Protein AF-S5XUG4-F1 (afdb_monomer_lite)

Structure (mmCIF, N/CA/C/O backbone):
data_AF-S5XUG4-F1
#
_entry.id   AF-S5XUG4-F1
#
loop_
_atom_site.group_PDB
_atom_site.id
_atom_site.type_symbol
_atom_site.label_atom_id
_atom_site.label_alt_id
_atom_site.label_comp_id
_atom_site.label_asym_id
_atom_site.label_entity_id
_atom_site.label_seq_id
_atom_site.pdbx_PDB_ins_code
_atom_site.Cartn_x
_atom_site.Cartn_y
_atom_site.Cartn_z
_atom_site.occupancy
_atom_site.B_iso_or_equiv
_atom_site.auth_seq_id
_atom_site.auth_comp_id
_atom_site.auth_asym_id
_atom_site.auth_atom_id
_atom_site.pdbx_PDB_model_num
ATOM 1 N N . MET A 1 1 ? -19.422 10.927 8.766 1.00 44.06 1 MET A N 1
ATOM 2 C CA . MET A 1 1 ? -19.902 10.205 7.565 1.00 44.06 1 MET A CA 1
ATOM 3 C C . MET A 1 1 ? -20.755 9.025 8.027 1.00 44.06 1 MET A C 1
ATOM 5 O O . MET A 1 1 ? -20.166 8.027 8.426 1.00 44.06 1 MET A O 1
ATOM 9 N N . PRO A 1 2 ? -22.095 9.138 8.085 1.00 44.56 2 PRO A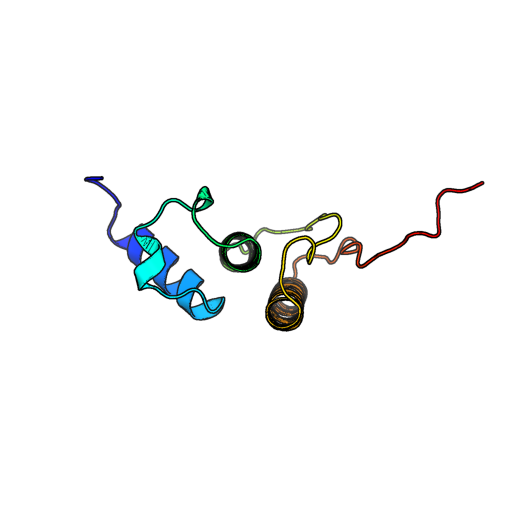 N 1
ATOM 10 C CA . PRO A 1 2 ? -22.949 8.046 8.549 1.00 44.56 2 PRO A CA 1
ATOM 11 C C . PRO A 1 2 ? -23.216 7.049 7.409 1.00 44.56 2 PRO A C 1
ATOM 13 O O . PRO A 1 2 ? -23.492 7.466 6.287 1.00 44.56 2 PRO A O 1
ATOM 16 N N . GLY A 1 3 ? -23.119 5.745 7.697 1.00 55.78 3 GLY A N 1
ATOM 17 C CA . GLY A 1 3 ? -23.572 4.680 6.788 1.00 55.78 3 GLY A CA 1
ATOM 18 C C . GLY A 1 3 ? -22.507 3.766 6.171 1.00 55.78 3 GLY A C 1
ATOM 19 O O . GLY A 1 3 ? -22.816 3.087 5.195 1.00 55.78 3 GLY A O 1
ATOM 20 N N . ARG A 1 4 ? -21.267 3.696 6.687 1.00 58.31 4 ARG A N 1
ATOM 21 C CA . ARG A 1 4 ? -20.364 2.611 6.252 1.00 58.31 4 ARG A CA 1
ATOM 22 C C . ARG A 1 4 ? -20.889 1.281 6.805 1.00 58.31 4 ARG A C 1
ATOM 24 O O . ARG A 1 4 ? -21.013 1.179 8.023 1.00 58.31 4 ARG A O 1
ATOM 31 N N . PRO A 1 5 ? -21.185 0.279 5.960 1.00 60.28 5 PRO A N 1
ATOM 32 C CA . PRO A 1 5 ? -21.561 -1.041 6.451 1.00 60.28 5 PRO A CA 1
ATOM 33 C C . PRO A 1 5 ? -20.416 -1.598 7.308 1.00 60.28 5 PRO A C 1
ATOM 35 O O . PRO A 1 5 ? -19.249 -1.456 6.933 1.00 60.28 5 PRO A O 1
ATOM 38 N N . GLU A 1 6 ? -20.735 -2.219 8.447 1.00 60.41 6 GLU A N 1
ATOM 39 C CA . GLU A 1 6 ? -19.748 -2.725 9.422 1.00 60.41 6 GLU A CA 1
ATOM 40 C C . GLU A 1 6 ? -18.697 -3.632 8.761 1.00 60.41 6 GLU A C 1
ATOM 42 O O . GLU A 1 6 ? -17.504 -3.552 9.057 1.00 60.41 6 GLU A O 1
ATOM 47 N N . SER A 1 7 ? -19.117 -4.408 7.758 1.00 61.41 7 SER A N 1
ATOM 48 C CA . SER A 1 7 ? -18.248 -5.270 6.953 1.00 61.41 7 SER A CA 1
ATOM 49 C C . SER A 1 7 ? -17.178 -4.498 6.170 1.00 61.41 7 SER A C 1
ATOM 51 O O . SER A 1 7 ? -16.056 -4.979 6.037 1.00 61.41 7 SER A O 1
ATOM 53 N N . CYS A 1 8 ? -17.476 -3.290 5.670 1.00 63.12 8 CYS A N 1
ATOM 54 C CA . CYS A 1 8 ? -16.475 -2.464 4.990 1.00 63.12 8 CYS A CA 1
ATOM 55 C C . CYS A 1 8 ? -15.421 -1.937 5.965 1.00 63.12 8 CYS A C 1
ATOM 57 O O . CYS A 1 8 ? -14.253 -1.881 5.591 1.00 63.12 8 CYS A O 1
ATOM 59 N N . CYS A 1 9 ? -15.802 -1.575 7.193 1.00 72.69 9 CYS A N 1
ATOM 60 C CA . CYS A 1 9 ? -14.838 -1.148 8.210 1.00 72.69 9 CYS A CA 1
ATOM 61 C C . CYS A 1 9 ? -13.899 -2.299 8.593 1.00 72.69 9 CYS A C 1
ATOM 63 O O . CYS A 1 9 ? -12.686 -2.115 8.559 1.00 72.69 9 CYS A O 1
ATOM 65 N N . ALA A 1 10 ? -14.439 -3.502 8.816 1.00 77.75 10 ALA A N 1
ATOM 66 C CA . ALA A 1 10 ? -13.640 -4.685 9.144 1.00 77.75 10 ALA A CA 1
ATOM 67 C C . ALA A 1 10 ? -12.644 -5.068 8.029 1.00 77.75 10 ALA A C 1
ATOM 69 O O . ALA A 1 10 ? -11.495 -5.416 8.301 1.00 77.75 10 ALA A O 1
ATOM 70 N N . ILE A 1 11 ? -13.057 -4.975 6.758 1.00 76.38 11 ILE A N 1
ATOM 71 C CA . ILE A 1 11 ? -12.161 -5.213 5.613 1.00 76.38 11 ILE A CA 1
ATOM 72 C C . ILE A 1 11 ? -11.065 -4.144 5.559 1.00 76.38 11 ILE A C 1
ATOM 74 O O . ILE A 1 11 ? -9.895 -4.469 5.377 1.00 76.38 11 ILE A O 1
ATOM 78 N N . VAL A 1 12 ? -11.424 -2.870 5.731 1.00 78.06 12 VAL A N 1
ATOM 79 C CA . VAL A 1 12 ? -10.468 -1.756 5.677 1.00 78.06 12 VAL A CA 1
ATOM 80 C C . VAL A 1 12 ? -9.445 -1.837 6.813 1.00 78.06 12 VAL A C 1
ATOM 82 O O . VAL A 1 12 ? -8.260 -1.621 6.567 1.00 78.06 12 VAL A O 1
ATOM 85 N N . GLU A 1 13 ? -9.865 -2.202 8.023 1.00 83.88 13 GLU A N 1
ATOM 86 C CA . GLU A 1 13 ? -8.966 -2.430 9.160 1.00 83.88 13 GLU A CA 1
ATOM 87 C C . GLU A 1 13 ? -8.025 -3.610 8.920 1.00 83.88 13 GLU A C 1
ATOM 89 O O . GLU A 1 13 ? -6.816 -3.477 9.120 1.00 83.88 13 GLU A O 1
ATOM 94 N N . ARG A 1 14 ? -8.542 -4.738 8.416 1.00 83.06 14 ARG A N 1
ATOM 95 C CA . ARG A 1 14 ? -7.711 -5.895 8.058 1.00 83.06 14 ARG A CA 1
ATOM 96 C C . ARG A 1 14 ? -6.649 -5.519 7.027 1.00 83.06 14 ARG A C 1
ATOM 98 O O . ARG A 1 14 ? -5.478 -5.848 7.216 1.00 83.06 14 ARG A O 1
ATOM 105 N N . ILE A 1 15 ? -7.045 -4.800 5.975 1.00 82.50 15 ILE A N 1
ATOM 106 C CA . ILE A 1 15 ? -6.120 -4.303 4.953 1.00 82.50 15 ILE A CA 1
ATOM 107 C C . ILE A 1 15 ? -5.050 -3.429 5.601 1.00 82.50 15 ILE A C 1
ATOM 109 O O . ILE A 1 15 ? -3.867 -3.640 5.348 1.00 82.50 15 ILE A O 1
ATOM 113 N N . ALA A 1 16 ? -5.455 -2.459 6.424 1.00 85.38 16 ALA A N 1
ATOM 114 C CA . ALA A 1 16 ? -4.552 -1.506 7.056 1.00 85.38 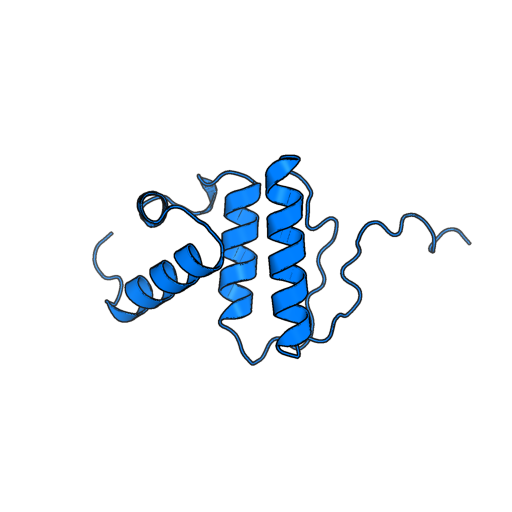16 ALA A CA 1
ATOM 115 C C . ALA A 1 16 ? -3.486 -2.205 7.902 1.00 85.38 16 ALA A C 1
ATOM 117 O O . ALA A 1 16 ? -2.301 -1.912 7.748 1.00 85.38 16 ALA A O 1
ATOM 118 N N . ILE A 1 17 ? -3.896 -3.183 8.712 1.00 85.81 17 ILE A N 1
ATOM 119 C CA . ILE A 1 17 ? -2.992 -4.013 9.512 1.00 85.81 17 ILE A CA 1
ATOM 120 C C . ILE A 1 17 ? -2.035 -4.787 8.600 1.00 85.81 17 ILE A C 1
ATOM 122 O O . ILE A 1 17 ? -0.826 -4.763 8.818 1.00 85.81 17 ILE A O 1
ATOM 126 N N . HIS A 1 18 ? -2.553 -5.420 7.545 1.00 83.50 18 HIS A N 1
ATOM 127 C CA . HIS A 1 18 ? -1.752 -6.227 6.625 1.00 83.50 18 HIS A CA 1
ATOM 128 C C . HIS A 1 18 ? -0.670 -5.415 5.896 1.00 83.50 18 HIS A C 1
ATOM 130 O O . HIS A 1 18 ? 0.420 -5.924 5.637 1.00 83.50 18 HIS A O 1
ATOM 136 N N . VAL A 1 19 ? -0.948 -4.147 5.578 1.00 83.06 19 VAL A N 1
ATOM 137 C CA . VAL A 1 19 ? -0.004 -3.267 4.869 1.00 83.06 19 VAL A CA 1
ATOM 138 C C . VAL A 1 19 ? 0.776 -2.316 5.777 1.00 83.06 19 VAL A C 1
ATOM 140 O O . VAL A 1 19 ? 1.565 -1.512 5.277 1.00 83.06 19 VAL A O 1
ATOM 143 N N . GLY A 1 20 ? 0.569 -2.381 7.094 1.00 84.62 20 GLY A N 1
ATOM 144 C CA . GLY A 1 20 ? 1.248 -1.527 8.069 1.00 84.62 20 GLY A CA 1
ATOM 145 C C . GLY A 1 20 ? 0.842 -0.051 7.983 1.00 84.62 20 GLY A C 1
ATOM 146 O O . GLY A 1 20 ? 1.705 0.828 8.042 1.00 84.62 20 GLY A O 1
ATOM 147 N N . ILE A 1 21 ? -0.448 0.228 7.780 1.00 86.94 21 ILE A N 1
ATOM 148 C CA . ILE A 1 21 ? -1.051 1.551 7.985 1.00 86.94 21 ILE A CA 1
ATOM 149 C C . ILE A 1 21 ? -1.608 1.607 9.405 1.00 86.94 21 ILE A C 1
ATOM 151 O O . ILE A 1 21 ? -2.373 0.739 9.814 1.00 86.94 21 ILE A O 1
ATOM 155 N N . ASP A 1 22 ? -1.261 2.669 10.128 1.00 86.25 22 ASP A N 1
ATOM 156 C CA . ASP A 1 22 ? -1.849 2.984 11.429 1.00 86.25 22 ASP A CA 1
ATOM 157 C C . ASP A 1 22 ? -3.379 3.105 11.317 1.00 86.25 22 ASP A C 1
ATOM 159 O O . ASP A 1 22 ? -3.899 3.923 10.552 1.00 86.25 22 ASP A O 1
ATOM 163 N N . THR A 1 23 ? -4.098 2.284 12.082 1.00 82.94 23 THR A N 1
ATOM 164 C CA . THR A 1 23 ? -5.562 2.186 12.048 1.00 82.94 23 THR A CA 1
ATOM 165 C C . THR A 1 23 ? -6.248 3.482 12.482 1.00 82.94 23 THR A C 1
ATOM 167 O O . THR A 1 23 ? -7.332 3.792 11.983 1.00 82.94 23 THR A O 1
ATOM 170 N N . SER A 1 24 ? -5.594 4.318 13.298 1.00 83.81 24 SER A N 1
ATOM 171 C CA . SER A 1 24 ? -6.090 5.661 13.640 1.00 83.81 24 SER A CA 1
ATOM 172 C C . SER A 1 24 ? -6.225 6.566 12.409 1.00 83.81 24 SER A C 1
ATOM 174 O O . SER A 1 24 ? -7.082 7.450 12.365 1.00 83.81 24 SER A O 1
ATOM 176 N N . ARG A 1 25 ? -5.441 6.305 11.352 1.00 79.31 25 ARG A N 1
ATOM 177 C CA . ARG A 1 25 ? -5.467 7.085 10.109 1.00 79.31 25 ARG A CA 1
ATOM 178 C C . ARG A 1 25 ? -6.610 6.714 9.170 1.00 79.31 25 ARG A C 1
ATOM 180 O O . ARG A 1 25 ? -6.845 7.440 8.208 1.00 79.31 25 ARG A O 1
ATOM 187 N N . LEU A 1 26 ? -7.351 5.641 9.446 1.00 79.50 26 LEU A N 1
ATOM 188 C CA . LEU A 1 26 ? -8.473 5.188 8.608 1.00 79.50 26 LEU A CA 1
ATOM 189 C C . LEU A 1 26 ? -9.684 6.126 8.663 1.00 79.50 26 LEU A C 1
ATOM 191 O O . LEU A 1 26 ? -10.577 6.044 7.818 1.00 79.50 26 LEU A O 1
ATOM 195 N N . GLN A 1 27 ? -9.705 7.040 9.635 1.00 79.50 27 GLN A N 1
ATOM 196 C CA . GLN A 1 27 ? -10.715 8.092 9.723 1.00 79.50 27 GLN A CA 1
ATOM 197 C C . GLN A 1 27 ? -10.445 9.251 8.756 1.00 79.50 27 GLN A C 1
ATOM 199 O O . GLN A 1 27 ? -11.360 10.017 8.447 1.00 79.50 27 GLN A O 1
ATOM 204 N N . HIS A 1 28 ? -9.218 9.354 8.239 1.00 78.38 28 HIS A N 1
ATOM 205 C CA . HIS A 1 28 ? -8.838 10.382 7.284 1.00 78.38 28 HIS A CA 1
ATOM 206 C C . HIS A 1 28 ? -9.094 9.933 5.837 1.00 78.38 28 HIS A C 1
ATOM 208 O O . HIS A 1 28 ? -8.906 8.762 5.492 1.00 78.38 28 HIS A O 1
ATOM 214 N N . PRO A 1 29 ? -9.493 10.865 4.959 1.00 79.00 29 PRO A N 1
ATOM 215 C CA . PRO A 1 29 ? -9.462 10.665 3.518 1.00 79.00 29 PRO A CA 1
ATOM 216 C C . PRO A 1 29 ? -8.086 10.176 3.021 1.00 79.00 29 PRO A C 1
ATOM 218 O O . PRO A 1 29 ? -7.041 10.602 3.514 1.00 79.00 29 PRO A O 1
ATOM 221 N N . VAL A 1 30 ? -8.073 9.269 2.035 1.00 77.00 30 VAL A N 1
ATOM 222 C CA . VAL A 1 30 ? -6.840 8.631 1.521 1.00 77.00 30 VAL A CA 1
ATOM 223 C C . VAL A 1 30 ? -5.850 9.653 0.948 1.00 77.00 30 VAL A C 1
ATOM 225 O O . VAL A 1 30 ? -4.642 9.466 1.040 1.00 77.00 30 VAL A O 1
ATOM 228 N N . ASP A 1 31 ? -6.332 10.752 0.379 1.00 79.00 31 ASP A N 1
ATOM 229 C CA . ASP A 1 31 ? -5.532 11.865 -0.140 1.00 79.00 31 ASP A CA 1
ATOM 230 C C . ASP A 1 31 ? -4.721 12.593 0.946 1.00 79.00 31 ASP A C 1
ATOM 232 O O . ASP A 1 31 ? -3.648 13.109 0.628 1.00 79.00 31 ASP A O 1
ATOM 236 N N . GLN A 1 32 ? -5.158 12.541 2.210 1.00 82.75 32 GLN A N 1
ATOM 237 C CA . GLN A 1 32 ? -4.442 13.093 3.371 1.00 82.75 32 GLN A CA 1
ATOM 238 C C . GLN A 1 32 ? -3.346 12.159 3.920 1.00 82.75 32 GLN A C 1
ATOM 240 O O . GLN A 1 32 ? -2.605 12.532 4.832 1.00 82.75 32 GLN A O 1
ATOM 245 N N . LEU A 1 33 ? -3.215 10.939 3.390 1.00 81.06 33 LEU A N 1
ATOM 246 C CA . LEU A 1 33 ? -2.138 10.025 3.765 1.00 81.06 33 LEU A CA 1
ATOM 247 C C . LEU A 1 33 ? -0.803 10.435 3.114 1.00 81.06 33 LEU A C 1
ATOM 249 O O . LEU A 1 33 ? -0.765 11.002 2.019 1.00 81.06 33 LEU A O 1
ATOM 253 N N . SER A 1 34 ? 0.316 10.087 3.763 1.00 82.50 34 SER A N 1
ATOM 254 C CA . SER A 1 34 ? 1.654 10.228 3.168 1.00 82.50 34 SER A CA 1
ATOM 255 C C . SER A 1 34 ? 1.760 9.435 1.859 1.00 82.50 34 SER A C 1
ATOM 257 O O . SER A 1 34 ? 1.021 8.472 1.649 1.00 82.50 34 SER A O 1
ATOM 259 N N . GLY A 1 35 ? 2.702 9.791 0.976 1.00 81.31 35 GLY A N 1
ATOM 260 C CA . GLY A 1 35 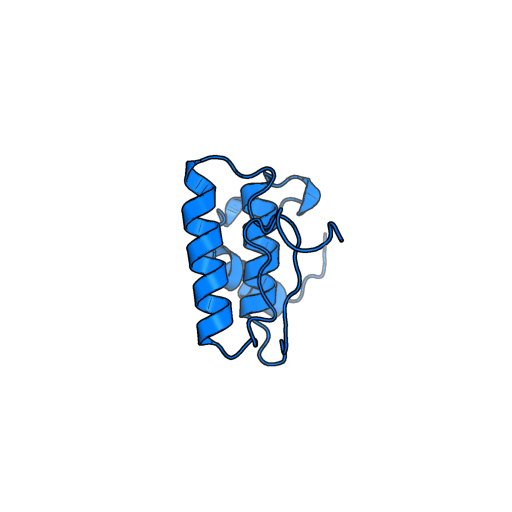? 2.922 9.062 -0.283 1.00 81.31 35 GLY A CA 1
ATOM 261 C C . GLY A 1 35 ? 3.071 7.546 -0.080 1.00 81.31 35 GLY A C 1
ATOM 262 O O . GLY A 1 35 ? 2.380 6.768 -0.739 1.00 81.31 35 GLY A O 1
ATOM 263 N N . GLY A 1 36 ? 3.862 7.139 0.920 1.00 81.19 36 GLY A N 1
ATOM 264 C CA . GLY A 1 36 ? 4.004 5.740 1.340 1.00 81.19 36 GLY A CA 1
ATOM 265 C C . GLY A 1 36 ? 2.692 5.092 1.789 1.00 81.19 36 GLY A C 1
ATOM 266 O O . GLY A 1 36 ? 2.339 4.022 1.295 1.00 81.19 36 GLY A O 1
ATOM 267 N N . ASN A 1 37 ? 1.911 5.756 2.648 1.00 84.62 37 ASN A N 1
ATOM 268 C CA . ASN A 1 37 ? 0.636 5.212 3.129 1.00 84.62 37 ASN A CA 1
ATOM 269 C C . ASN A 1 37 ? -0.437 5.150 2.032 1.00 84.62 37 ASN A C 1
ATOM 271 O O . ASN A 1 37 ? -1.225 4.207 2.001 1.00 84.62 37 ASN A O 1
ATOM 275 N N . ARG A 1 38 ? -0.433 6.082 1.071 1.00 85.19 38 ARG A N 1
ATOM 276 C CA . ARG A 1 38 ? -1.287 5.988 -0.127 1.00 85.19 38 ARG A CA 1
ATOM 277 C C . ARG A 1 38 ? -0.934 4.772 -0.973 1.00 85.19 38 ARG A C 1
ATOM 279 O O . ARG A 1 38 ? -1.827 4.075 -1.452 1.00 85.19 38 ARG A O 1
ATOM 286 N N . HIS A 1 39 ? 0.357 4.486 -1.133 1.00 81.75 39 HIS A N 1
ATOM 287 C CA . HIS A 1 39 ? 0.808 3.305 -1.867 1.00 81.75 39 HIS A CA 1
ATOM 288 C C . HIS A 1 39 ? 0.423 2.017 -1.136 1.00 81.75 39 HIS A C 1
ATOM 290 O O . HIS A 1 39 ? -0.133 1.120 -1.767 1.00 81.75 39 HIS A O 1
ATOM 296 N N . LYS A 1 40 ? 0.640 1.951 0.182 1.00 84.88 40 LYS A N 1
ATOM 297 C CA . LYS A 1 40 ? 0.203 0.835 1.031 1.00 84.88 40 LYS A CA 1
ATOM 298 C C . LYS A 1 40 ? -1.299 0.575 0.901 1.00 84.88 40 LYS A C 1
ATOM 300 O O . LYS A 1 40 ? -1.693 -0.560 0.663 1.00 84.88 40 LYS A O 1
ATOM 305 N N . ALA A 1 41 ? -2.128 1.618 0.964 1.00 84.88 41 ALA A N 1
ATOM 306 C CA . ALA A 1 41 ? -3.581 1.489 0.849 1.00 84.88 41 ALA A CA 1
ATOM 307 C C . ALA A 1 41 ? -4.000 0.930 -0.521 1.00 84.88 41 ALA A C 1
ATOM 309 O O . ALA A 1 41 ? -4.871 0.064 -0.606 1.00 84.88 41 ALA A O 1
ATOM 310 N N . PHE A 1 42 ? -3.344 1.384 -1.594 1.00 84.00 42 PHE A N 1
ATOM 311 C CA . PHE A 1 42 ? -3.558 0.858 -2.940 1.00 84.00 42 PHE A CA 1
ATOM 312 C C . PHE A 1 42 ? -3.203 -0.632 -3.034 1.00 84.00 42 PHE A C 1
ATOM 314 O O . PHE A 1 42 ? -4.041 -1.434 -3.444 1.00 84.00 42 PHE A O 1
ATOM 321 N N . PHE A 1 43 ? -1.993 -1.018 -2.617 1.00 81.25 43 PHE A N 1
ATOM 322 C CA . PHE A 1 43 ? -1.561 -2.416 -2.682 1.00 81.25 43 PHE A CA 1
ATOM 323 C C . PHE A 1 43 ? -2.388 -3.319 -1.765 1.00 81.25 43 PHE A C 1
ATOM 325 O O . PHE A 1 43 ? -2.721 -4.432 -2.157 1.00 81.25 43 PHE A O 1
ATOM 332 N N . GLY A 1 44 ? -2.796 -2.825 -0.599 1.00 83.12 44 GLY A N 1
ATOM 333 C CA . GLY A 1 44 ? -3.681 -3.533 0.318 1.00 83.12 44 GLY A CA 1
ATOM 334 C C . GLY A 1 44 ? -5.050 -3.833 -0.286 1.00 83.12 44 GLY A C 1
ATOM 335 O O . GLY A 1 44 ? -5.529 -4.958 -0.214 1.00 83.12 44 GLY A O 1
ATOM 336 N N . LYS A 1 45 ? -5.640 -2.864 -0.994 1.00 80.62 45 LYS A N 1
ATOM 337 C CA . LYS A 1 45 ? -6.871 -3.090 -1.764 1.00 80.62 45 LYS A CA 1
ATOM 338 C C . LYS A 1 45 ? -6.678 -4.132 -2.869 1.00 80.62 45 LYS A C 1
ATOM 340 O O . LYS A 1 45 ? -7.595 -4.899 -3.144 1.00 80.62 45 LYS A O 1
ATOM 345 N N . CYS A 1 46 ? -5.513 -4.153 -3.515 1.00 79.31 46 CYS A N 1
ATOM 346 C CA . CYS A 1 46 ? -5.189 -5.161 -4.523 1.00 79.31 46 CYS A CA 1
ATOM 347 C C . CYS A 1 46 ? -5.010 -6.562 -3.913 1.00 79.31 46 CYS A C 1
ATOM 349 O O . CYS A 1 46 ? -5.424 -7.549 -4.513 1.00 79.31 46 CYS A O 1
ATOM 351 N N . LEU A 1 47 ? -4.438 -6.654 -2.712 1.00 76.12 47 LEU A N 1
ATOM 352 C CA . LEU A 1 4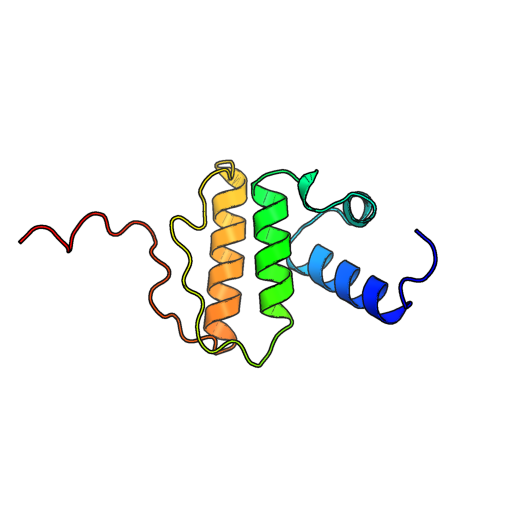7 ? -4.226 -7.912 -1.989 1.00 76.12 47 LEU A CA 1
ATOM 353 C C . LEU A 1 47 ? -5.520 -8.569 -1.488 1.00 76.12 47 LEU A C 1
ATOM 355 O O . LEU A 1 47 ? -5.504 -9.739 -1.142 1.00 76.12 47 LEU A O 1
ATOM 359 N N . GLU A 1 48 ? -6.642 -7.859 -1.476 1.00 80.31 48 GLU A N 1
ATOM 360 C CA . GLU A 1 48 ? -7.956 -8.432 -1.141 1.00 80.31 48 GLU A CA 1
ATOM 361 C C . GLU A 1 48 ? -8.735 -8.898 -2.375 1.00 80.31 48 GLU A C 1
ATOM 363 O O . GLU A 1 48 ? -9.847 -9.406 -2.268 1.00 80.31 48 GLU A O 1
ATOM 368 N N . ARG A 1 49 ? -8.174 -8.705 -3.571 1.00 76.50 49 ARG A N 1
ATOM 369 C CA . ARG A 1 49 ? -8.768 -9.178 -4.818 1.00 76.50 49 ARG A CA 1
ATOM 370 C C . ARG A 1 49 ? -8.096 -10.469 -5.264 1.00 76.50 49 ARG A C 1
ATOM 372 O O . ARG A 1 49 ? -6.867 -10.554 -5.261 1.00 76.50 49 ARG A O 1
ATOM 379 N N . ASP A 1 50 ? -8.900 -11.457 -5.642 1.00 69.69 50 ASP A N 1
ATOM 380 C CA . ASP A 1 50 ? -8.447 -12.749 -6.190 1.00 69.69 50 ASP A CA 1
ATOM 381 C C . ASP A 1 50 ? -8.433 -12.757 -7.736 1.00 69.69 50 ASP A C 1
ATOM 383 O O . ASP A 1 50 ? -7.918 -13.668 -8.388 1.00 69.69 50 ASP A O 1
ATOM 387 N N . ASP A 1 51 ? -8.998 -11.718 -8.355 1.00 71.69 51 ASP A N 1
ATOM 388 C CA . ASP A 1 51 ? -9.188 -11.579 -9.800 1.00 71.69 51 ASP A CA 1
ATOM 389 C C . ASP A 1 51 ? -8.147 -10.672 -10.479 1.00 71.69 51 ASP A C 1
ATOM 391 O O . ASP A 1 51 ? -8.235 -10.422 -11.681 1.00 71.69 51 ASP A O 1
ATOM 395 N N . ILE A 1 52 ? -7.119 -10.206 -9.760 1.00 67.38 52 ILE A N 1
ATOM 396 C CA . ILE A 1 52 ? -6.050 -9.406 -10.370 1.00 67.38 52 ILE A CA 1
ATOM 397 C C . ILE A 1 52 ? -5.202 -10.301 -11.271 1.00 67.38 52 ILE A C 1
ATOM 399 O O . ILE A 1 52 ? -4.471 -11.167 -10.804 1.00 67.38 52 ILE A O 1
ATOM 403 N N . ARG A 1 53 ? -5.290 -10.076 -12.585 1.00 56.66 53 ARG A N 1
ATOM 404 C CA . ARG A 1 53 ? -4.518 -10.808 -13.604 1.00 56.66 53 ARG A CA 1
ATOM 405 C C . ARG A 1 53 ? -3.231 -10.101 -14.024 1.00 56.66 53 ARG A C 1
ATOM 407 O O . ARG A 1 53 ? -2.395 -10.726 -14.659 1.00 56.66 53 ARG A O 1
ATOM 414 N N . GLY A 1 54 ? -3.057 -8.836 -13.652 1.00 60.22 54 GLY A N 1
ATOM 415 C CA . GLY A 1 54 ? -1.842 -8.064 -13.897 1.00 60.22 54 GLY A CA 1
ATOM 416 C C . GLY A 1 54 ? -1.935 -6.666 -13.294 1.00 60.22 54 GLY A C 1
ATOM 417 O O . GLY A 1 54 ? -3.022 -6.096 -13.210 1.00 60.22 54 GLY A O 1
ATOM 418 N N . LEU A 1 55 ? -0.798 -6.122 -12.856 1.00 65.88 55 LEU A N 1
ATOM 419 C CA . LEU A 1 55 ? -0.697 -4.780 -12.284 1.00 65.88 55 LEU A CA 1
ATOM 420 C C . LEU A 1 55 ? 0.436 -4.014 -12.971 1.00 65.88 55 LEU A C 1
ATOM 422 O O . LEU A 1 55 ? 1.606 -4.250 -12.683 1.00 65.88 55 LEU A O 1
ATOM 426 N N . LEU A 1 56 ? 0.086 -3.075 -13.851 1.00 64.19 56 LEU A N 1
ATOM 427 C CA . LEU A 1 56 ? 1.052 -2.177 -14.477 1.00 64.19 56 LEU A CA 1
ATOM 428 C C . LEU A 1 56 ? 1.133 -0.880 -13.671 1.00 64.19 56 LEU A C 1
ATOM 430 O O . LEU A 1 56 ? 0.143 -0.160 -13.539 1.00 64.19 56 LEU A O 1
ATOM 434 N N . ARG A 1 57 ? 2.312 -0.583 -13.123 1.00 64.69 57 ARG A N 1
ATOM 435 C CA . ARG A 1 57 ? 2.560 0.662 -12.398 1.00 64.69 57 ARG A CA 1
ATOM 436 C C . ARG A 1 57 ? 3.957 1.177 -12.705 1.00 64.69 57 ARG A C 1
ATOM 438 O O . ARG A 1 57 ? 4.933 0.477 -12.449 1.00 64.69 57 ARG A O 1
ATOM 445 N N . ASP A 1 58 ? 4.018 2.397 -13.222 1.00 61.97 58 ASP A N 1
ATOM 446 C CA . ASP A 1 58 ? 5.271 3.110 -13.436 1.00 61.97 58 ASP A CA 1
ATOM 447 C C . ASP A 1 58 ? 5.757 3.712 -12.106 1.00 61.97 58 ASP A C 1
ATOM 449 O O . ASP A 1 58 ? 4.968 4.274 -11.342 1.00 61.97 58 ASP A O 1
ATOM 453 N N . GLU A 1 59 ? 7.037 3.513 -11.795 1.00 68.38 59 GLU A N 1
ATOM 454 C CA . GLU A 1 59 ? 7.721 3.986 -10.580 1.00 68.38 59 GLU A CA 1
ATOM 455 C C . GLU A 1 59 ? 6.978 3.705 -9.242 1.00 68.38 59 GLU A C 1
ATOM 457 O O . GLU A 1 59 ? 6.599 4.629 -8.509 1.00 68.38 59 GLU A O 1
ATOM 462 N N . PRO A 1 60 ? 6.796 2.430 -8.836 1.00 66.25 60 PRO A N 1
ATOM 463 C CA . PRO A 1 60 ? 5.944 2.042 -7.698 1.00 66.25 60 PRO A CA 1
ATOM 464 C C . PRO A 1 60 ? 6.397 2.582 -6.328 1.00 66.25 60 PRO A C 1
ATOM 466 O O . PRO A 1 60 ? 5.640 2.537 -5.354 1.00 66.25 60 PRO A O 1
ATOM 469 N N . THR A 1 61 ? 7.619 3.101 -6.243 1.00 71.19 61 THR A N 1
ATOM 470 C CA . THR A 1 61 ? 8.247 3.640 -5.032 1.00 71.19 61 THR A CA 1
ATOM 471 C C . THR A 1 61 ? 8.451 5.161 -5.074 1.00 71.19 61 THR A C 1
ATOM 473 O O . THR A 1 61 ? 9.028 5.725 -4.139 1.00 71.19 61 THR A O 1
ATOM 476 N N . ARG A 1 62 ? 7.966 5.859 -6.117 1.00 74.88 62 ARG A N 1
ATOM 477 C CA . ARG A 1 62 ? 8.050 7.327 -6.217 1.00 74.88 62 ARG A CA 1
ATOM 478 C C . ARG A 1 62 ? 7.258 7.989 -5.085 1.00 74.88 62 ARG A C 1
ATOM 480 O O . ARG A 1 62 ? 6.116 7.626 -4.828 1.00 74.88 62 ARG A O 1
ATOM 487 N N . GLY A 1 63 ? 7.853 8.974 -4.411 1.00 69.94 63 GLY A N 1
ATOM 488 C CA . GLY A 1 63 ? 7.199 9.690 -3.305 1.00 69.94 63 GLY A CA 1
ATOM 489 C C . GLY A 1 63 ? 7.110 8.902 -1.990 1.00 69.94 63 GLY A C 1
ATOM 490 O O . GLY A 1 63 ? 6.389 9.319 -1.084 1.00 69.94 63 GLY A O 1
ATOM 491 N N . VAL A 1 64 ? 7.835 7.783 -1.882 1.00 76.06 64 VAL A N 1
ATOM 492 C CA . VAL A 1 64 ? 8.028 7.024 -0.640 1.00 76.06 64 VAL A CA 1
ATOM 493 C C . VAL A 1 64 ? 9.427 7.318 -0.096 1.00 76.06 64 VAL A C 1
ATOM 495 O O . VAL A 1 64 ? 10.400 7.337 -0.860 1.00 76.06 64 VAL A O 1
ATOM 498 N N . ASP A 1 65 ? 9.531 7.563 1.210 1.00 76.00 65 ASP A N 1
ATOM 499 C CA . ASP A 1 65 ? 10.821 7.699 1.889 1.00 76.00 65 ASP A CA 1
ATOM 500 C C . ASP A 1 65 ? 11.640 6.395 1.818 1.00 76.00 65 ASP A C 1
ATOM 502 O O . ASP A 1 65 ? 11.138 5.332 1.446 1.00 76.00 65 ASP A O 1
ATOM 506 N N . VAL A 1 66 ? 12.933 6.476 2.140 1.00 74.06 66 VAL A N 1
ATOM 507 C CA . VAL A 1 66 ? 13.864 5.340 2.026 1.00 74.06 66 VAL A CA 1
ATOM 508 C C . VAL A 1 66 ? 13.402 4.125 2.847 1.00 74.06 66 VAL A C 1
ATOM 510 O O . VAL A 1 66 ? 13.591 2.998 2.390 1.00 74.06 66 VAL A O 1
ATOM 513 N N . GLY A 1 67 ? 12.751 4.333 3.997 1.00 71.62 67 GLY A N 1
ATOM 514 C CA . GLY A 1 67 ? 12.250 3.256 4.857 1.00 71.62 67 GLY A CA 1
ATOM 515 C C . GLY A 1 67 ? 11.022 2.554 4.274 1.00 71.62 67 GLY A C 1
ATOM 516 O O . GLY A 1 67 ? 10.968 1.325 4.227 1.00 71.62 67 GLY A O 1
ATOM 517 N N . GLY A 1 68 ? 10.074 3.318 3.729 1.00 74.75 68 GLY A N 1
ATOM 518 C CA . GLY A 1 68 ? 8.840 2.780 3.156 1.00 74.75 68 GLY A CA 1
ATOM 519 C C . GLY A 1 68 ? 9.041 2.016 1.843 1.00 74.75 68 GLY A C 1
ATOM 520 O O . GLY A 1 68 ? 8.192 1.208 1.464 1.00 74.75 68 GLY A O 1
ATOM 521 N N . ARG A 1 69 ? 10.165 2.209 1.134 1.00 78.56 69 ARG A N 1
ATOM 522 C CA . ARG A 1 69 ? 10.456 1.461 -0.108 1.00 78.56 69 ARG A CA 1
ATOM 523 C C . ARG A 1 69 ? 10.476 -0.046 0.126 1.00 78.56 69 ARG A C 1
ATOM 525 O O . ARG A 1 69 ? 9.897 -0.786 -0.669 1.00 78.56 69 ARG A O 1
ATOM 532 N N . ALA A 1 70 ? 11.114 -0.498 1.206 1.00 80.12 70 ALA A N 1
ATOM 533 C CA . ALA A 1 70 ? 11.216 -1.919 1.532 1.00 80.12 70 ALA A CA 1
ATOM 534 C C . ALA A 1 70 ? 9.833 -2.548 1.769 1.00 80.12 70 ALA A C 1
ATOM 536 O O . ALA A 1 70 ? 9.557 -3.639 1.270 1.00 80.12 70 ALA A O 1
ATOM 537 N N . GLU A 1 71 ? 8.943 -1.824 2.450 1.00 81.12 71 GLU A N 1
ATOM 538 C CA . GLU A 1 71 ? 7.565 -2.253 2.700 1.00 81.12 71 GLU A CA 1
ATOM 539 C C . GLU A 1 71 ? 6.776 -2.382 1.391 1.00 81.12 71 GLU A C 1
ATOM 541 O O . GLU A 1 71 ? 6.131 -3.403 1.154 1.00 81.12 71 GLU A O 1
ATOM 546 N N . ILE A 1 72 ? 6.892 -1.402 0.486 1.00 80.75 72 ILE A N 1
ATOM 547 C CA . ILE A 1 72 ? 6.267 -1.475 -0.841 1.00 80.75 72 ILE A CA 1
ATOM 548 C C . ILE A 1 72 ? 6.794 -2.671 -1.645 1.00 80.75 72 ILE A C 1
ATOM 550 O O . ILE A 1 72 ? 6.009 -3.388 -2.266 1.00 80.75 72 ILE A O 1
ATOM 554 N N . HIS A 1 73 ? 8.101 -2.943 -1.599 1.00 78.94 73 HIS A N 1
ATOM 555 C CA . HIS A 1 73 ? 8.675 -4.132 -2.233 1.00 78.94 73 HIS A CA 1
ATOM 556 C C . HIS A 1 73 ? 8.123 -5.439 -1.644 1.00 78.94 73 HIS A C 1
ATOM 558 O O . HIS A 1 73 ? 7.878 -6.383 -2.397 1.00 78.94 73 HIS A O 1
ATOM 564 N N . CYS A 1 74 ? 7.902 -5.514 -0.329 1.00 82.19 74 CYS A N 1
ATOM 565 C CA . CYS A 1 74 ? 7.254 -6.669 0.298 1.00 82.19 74 CYS A CA 1
ATOM 566 C C . CYS A 1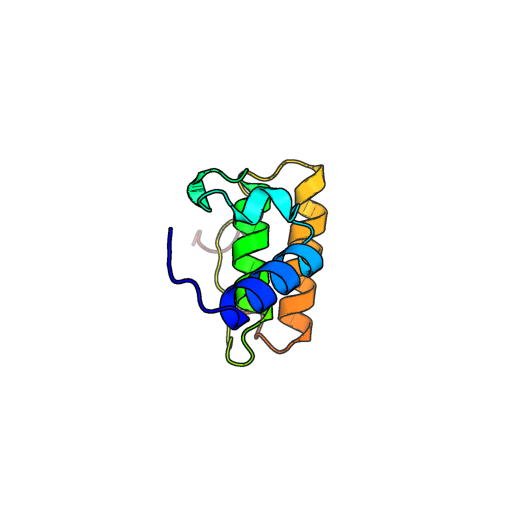 74 ? 5.814 -6.857 -0.196 1.00 82.19 74 CYS A C 1
ATOM 568 O O . CYS A 1 74 ? 5.445 -7.972 -0.561 1.00 82.19 74 CYS A O 1
ATOM 570 N N . LEU A 1 75 ? 5.030 -5.780 -0.283 1.00 81.38 75 LEU A N 1
ATOM 571 C CA . LEU A 1 75 ? 3.646 -5.837 -0.770 1.00 81.38 75 LEU A CA 1
ATOM 572 C C . LEU A 1 75 ? 3.560 -6.274 -2.235 1.00 81.38 75 LEU A C 1
ATOM 574 O O . LEU A 1 75 ? 2.709 -7.084 -2.599 1.00 81.38 75 LEU A O 1
ATOM 578 N N . LEU A 1 76 ? 4.481 -5.795 -3.072 1.00 76.94 76 LEU A N 1
ATOM 579 C CA . LEU A 1 76 ? 4.587 -6.225 -4.465 1.00 76.94 76 LEU A CA 1
ATOM 580 C C . LEU A 1 76 ? 4.911 -7.718 -4.576 1.00 76.94 76 LEU A C 1
ATOM 582 O O . LEU A 1 76 ? 4.290 -8.413 -5.375 1.00 76.94 76 LEU A O 1
ATOM 586 N N . ARG A 1 77 ? 5.823 -8.237 -3.743 1.00 78.19 77 ARG A N 1
ATOM 587 C CA . ARG A 1 77 ? 6.102 -9.681 -3.687 1.00 78.19 77 ARG A CA 1
ATOM 588 C C . ARG A 1 77 ? 4.873 -10.490 -3.269 1.00 78.19 77 ARG A C 1
ATOM 590 O O . ARG A 1 77 ? 4.598 -11.513 -3.886 1.00 78.19 77 ARG A O 1
ATOM 597 N N . ALA A 1 78 ? 4.118 -10.022 -2.274 1.00 78.81 78 ALA A N 1
ATOM 598 C CA . ALA A 1 78 ? 2.895 -10.692 -1.827 1.00 78.81 78 ALA A CA 1
ATOM 599 C C . ALA A 1 78 ? 1.834 -10.782 -2.942 1.00 78.81 78 ALA A C 1
ATOM 601 O O . ALA A 1 78 ? 1.164 -11.806 -3.074 1.00 78.81 78 ALA A O 1
ATOM 602 N N . LEU A 1 79 ? 1.725 -9.752 -3.790 1.00 73.69 79 LEU A N 1
ATOM 603 C CA . LEU A 1 79 ? 0.830 -9.765 -4.953 1.00 73.69 79 LEU A CA 1
ATOM 604 C C . LEU A 1 79 ? 1.237 -10.816 -5.993 1.00 73.69 79 LEU A C 1
ATOM 606 O O . LEU A 1 79 ? 0.377 -11.549 -6.477 1.00 73.69 79 LEU A O 1
ATOM 610 N N . VAL A 1 80 ? 2.535 -10.928 -6.294 1.00 72.56 80 VAL A N 1
ATOM 611 C CA . VAL A 1 80 ? 3.055 -11.929 -7.243 1.00 72.56 80 VAL A CA 1
ATOM 612 C C . VAL A 1 80 ? 2.801 -13.355 -6.746 1.00 72.56 80 VAL A C 1
ATOM 614 O O . VAL A 1 80 ? 2.357 -14.203 -7.515 1.00 72.56 80 VAL A O 1
ATOM 617 N N . VAL A 1 81 ? 3.017 -13.616 -5.452 1.00 74.88 81 VAL A N 1
ATOM 618 C CA . VAL A 1 81 ? 2.775 -14.939 -4.846 1.00 74.88 81 VAL A CA 1
ATOM 619 C C . VAL A 1 81 ? 1.298 -15.343 -4.913 1.00 74.88 81 VAL A C 1
ATOM 621 O O . VAL A 1 81 ? 1.000 -16.519 -5.094 1.00 74.88 81 VAL A O 1
ATOM 624 N N . ARG A 1 82 ? 0.363 -14.386 -4.834 1.00 70.75 82 ARG A N 1
ATOM 625 C CA . ARG A 1 82 ? -1.087 -14.644 -4.940 1.00 70.75 82 ARG A CA 1
ATOM 626 C C . ARG A 1 82 ? -1.587 -14.885 -6.374 1.00 70.75 82 ARG A C 1
ATOM 628 O O . ARG A 1 82 ? -2.791 -14.980 -6.584 1.00 70.75 82 ARG A O 1
ATOM 635 N N . GLY A 1 83 ? -0.697 -15.006 -7.361 1.00 61.41 83 GLY A N 1
ATOM 636 C CA . GLY A 1 83 ? -1.072 -15.333 -8.740 1.00 61.41 83 GLY A CA 1
ATOM 637 C C . GLY A 1 83 ? -1.495 -14.130 -9.584 1.00 61.41 83 GLY A C 1
ATOM 638 O O . GLY A 1 83 ? -1.967 -14.312 -10.708 1.00 61.41 83 GLY A O 1
ATOM 639 N N . ALA A 1 84 ? -1.287 -12.901 -9.094 1.00 62.12 84 ALA A N 1
ATOM 640 C CA . ALA A 1 84 ? -1.278 -11.749 -9.981 1.00 62.12 84 ALA A CA 1
ATOM 641 C C . ALA A 1 84 ? -0.067 -11.896 -10.906 1.00 62.12 84 ALA A C 1
ATOM 643 O O . ALA A 1 84 ? 1.072 -11.835 -10.441 1.00 62.12 84 ALA A O 1
ATOM 644 N N . SER A 1 85 ? -0.306 -12.133 -12.202 1.00 49.28 85 SER A N 1
ATOM 645 C CA . SER A 1 85 ? 0.782 -12.245 -13.174 1.00 49.28 85 SER A CA 1
ATOM 646 C C . SER A 1 85 ? 1.635 -10.979 -13.085 1.00 49.28 85 SER A C 1
ATOM 648 O O . SER A 1 85 ? 1.089 -9.878 -13.247 1.00 49.28 85 SER A O 1
ATOM 650 N N . PRO A 1 86 ? 2.946 -11.088 -12.808 1.00 50.09 86 PRO A N 1
ATOM 651 C CA . PRO A 1 86 ? 3.848 -9.958 -12.880 1.00 50.09 86 PRO A CA 1
ATOM 652 C C . PRO A 1 86 ? 4.065 -9.626 -14.359 1.00 50.09 86 PRO A C 1
ATOM 654 O O . PRO A 1 86 ? 5.137 -9.847 -14.910 1.00 50.09 86 PRO A O 1
ATOM 657 N N . LEU A 1 87 ? 3.049 -9.069 -15.026 1.00 49.09 87 LEU A N 1
ATOM 658 C CA . LEU A 1 87 ? 3.325 -8.136 -16.113 1.00 49.09 87 LEU A CA 1
ATOM 659 C C . LEU A 1 87 ? 4.274 -7.101 -15.509 1.00 49.09 87 LEU A C 1
ATOM 661 O O . LEU A 1 87 ? 3.969 -6.598 -14.424 1.00 49.09 87 LEU A O 1
ATOM 665 N N . PRO A 1 88 ? 5.458 -6.908 -16.109 1.00 45.69 88 PRO A N 1
ATOM 666 C CA . PRO A 1 88 ? 6.640 -6.428 -15.419 1.00 45.69 88 PRO A CA 1
ATOM 667 C C . PRO A 1 88 ? 6.281 -5.182 -14.629 1.00 45.69 88 PRO A C 1
ATOM 669 O O . PRO A 1 88 ? 5.931 -4.142 -15.185 1.00 45.69 88 PRO A O 1
ATOM 672 N N . ILE A 1 89 ? 6.342 -5.316 -13.306 1.00 51.28 89 ILE A N 1
ATOM 673 C CA . ILE A 1 89 ? 6.410 -4.173 -12.416 1.00 51.28 89 ILE A CA 1
ATOM 674 C C . ILE A 1 89 ? 7.664 -3.449 -12.899 1.00 51.28 89 ILE A C 1
ATOM 676 O O . ILE A 1 89 ? 8.759 -3.978 -12.712 1.00 51.28 89 ILE A O 1
ATOM 680 N N . LEU A 1 90 ? 7.509 -2.324 -13.606 1.00 45.12 90 LEU A N 1
ATOM 681 C CA . LEU A 1 90 ? 8.607 -1.503 -14.114 1.00 45.12 90 LEU A CA 1
ATOM 682 C C . LEU A 1 90 ? 9.353 -0.911 -12.910 1.00 45.12 90 LEU A C 1
ATOM 684 O O . LEU A 1 90 ? 9.231 0.254 -12.542 1.00 45.12 90 LEU A O 1
ATOM 688 N N . MET A 1 91 ? 10.132 -1.761 -12.250 1.00 47.88 91 MET A N 1
ATOM 689 C CA . MET A 1 91 ? 11.220 -1.377 -11.379 1.00 47.88 91 MET A CA 1
ATOM 690 C C . MET A 1 91 ? 12.295 -0.824 -12.308 1.00 47.88 91 MET A C 1
ATOM 692 O O . MET A 1 91 ? 13.132 -1.574 -12.788 1.00 47.88 91 MET A O 1
ATOM 696 N N . GLN A 1 92 ? 12.187 0.465 -12.641 1.00 42.22 92 GLN A N 1
ATOM 697 C CA . GLN A 1 92 ? 13.179 1.230 -13.401 1.00 42.22 92 GLN A CA 1
ATOM 698 C C . GLN A 1 92 ? 13.795 0.484 -14.599 1.00 42.22 92 GLN A C 1
ATOM 700 O O . GLN A 1 92 ? 14.940 0.046 -14.546 1.00 42.22 92 GLN A O 1
ATOM 705 N N . PHE A 1 93 ? 13.087 0.422 -15.725 1.00 34.88 93 PHE A N 1
ATOM 706 C CA . PHE A 1 93 ? 13.719 0.090 -17.004 1.00 34.88 93 PHE A CA 1
ATOM 707 C C . PHE A 1 93 ? 13.832 1.352 -17.862 1.00 34.88 93 PHE A C 1
ATOM 709 O O . PHE A 1 93 ? 13.093 1.554 -18.819 1.00 34.88 93 PHE A O 1
ATOM 716 N N . ARG A 1 94 ? 14.794 2.226 -17.533 1.00 38.03 94 ARG A N 1
ATOM 717 C CA . ARG A 1 94 ? 15.306 3.199 -18.510 1.00 38.03 94 ARG A CA 1
ATOM 718 C C . ARG A 1 94 ? 16.378 2.528 -19.364 1.00 38.03 94 ARG A C 1
ATOM 720 O O . ARG A 1 94 ? 17.545 2.878 -19.254 1.00 38.03 94 ARG A O 1
ATOM 727 N N . ALA A 1 95 ? 15.975 1.545 -20.164 1.00 37.75 95 ALA A N 1
ATOM 728 C CA . ALA A 1 95 ? 16.775 0.983 -21.251 1.00 37.75 95 ALA A CA 1
ATOM 729 C C . ALA A 1 95 ? 15.931 -0.031 -22.031 1.00 37.75 95 ALA A C 1
ATOM 731 O O . ALA A 1 95 ? 16.079 -1.207 -21.759 1.00 37.75 95 ALA A O 1
ATOM 732 N N . LEU A 1 96 ? 15.024 0.385 -22.928 1.00 41.62 96 LEU A N 1
ATOM 733 C CA . LEU A 1 96 ? 14.580 -0.449 -24.072 1.00 41.62 96 LEU A CA 1
ATOM 734 C C . LEU A 1 96 ? 13.589 0.252 -25.030 1.00 41.62 96 LEU A C 1
ATOM 736 O O . LEU A 1 96 ? 12.762 -0.418 -25.627 1.00 41.62 96 LEU A O 1
ATOM 740 N N . LEU A 1 97 ? 13.659 1.577 -25.225 1.00 37.62 97 LEU A N 1
ATOM 741 C CA . LEU A 1 97 ? 12.995 2.248 -26.363 1.00 37.62 97 LEU A CA 1
ATOM 742 C C . LEU A 1 97 ? 13.830 3.434 -26.879 1.00 37.62 97 LEU A C 1
ATOM 744 O O . LEU A 1 97 ? 13.344 4.554 -27.003 1.00 37.62 97 LEU A O 1
ATOM 748 N N . THR A 1 98 ? 15.100 3.174 -27.181 1.00 34.31 98 THR A N 1
ATOM 749 C CA . THR A 1 98 ? 15.883 4.032 -28.080 1.00 34.31 98 THR A CA 1
ATOM 750 C C . THR A 1 98 ? 16.477 3.131 -29.156 1.00 34.31 98 THR A C 1
ATOM 752 O O . THR A 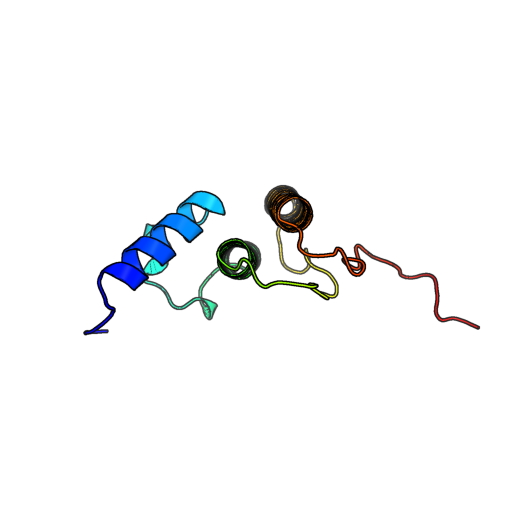1 98 ? 17.589 2.628 -29.022 1.00 34.31 98 THR A O 1
ATOM 755 N N . THR A 1 99 ? 15.660 2.833 -30.161 1.00 41.38 99 THR A N 1
ATOM 756 C CA . THR A 1 99 ? 16.135 2.560 -31.526 1.00 41.38 99 THR A CA 1
ATOM 757 C C . THR A 1 99 ? 16.226 3.874 -32.270 1.00 41.38 99 THR A C 1
ATOM 759 O O . THR A 1 99 ? 15.305 4.697 -32.059 1.00 41.38 99 THR A O 1
#

Organism: NCBI:txid1367847

Foldseek 3Di:
DPDDDPVNLVLQQVLCVVLVHDNVCVVDDLVPDQPLSVLSSVLSVLLVDLPQQEDEDDPSCPRPPPVSVVSSVVSVVSNVVSNNPCPDNCPDDPDDPDD

pLDDT: mean 70.22, std 14.5, range [34.31, 86.94]

Radius of gyration: 15.09 Å; chains: 1; bounding box: 40×28×45 Å

Secondary structure (DSSP, 8-state):
-----HHHHHHHHHHHHHHT--GGGGGS-GGGS-HHHHHHHHHHHHHT-S-------BSTTTT--HHHHHHHHHHHHHHHHTT------BS---SS---

InterPro domains:
  IPR027417 P-loop containing nucleoside triphosphate hydrolase [G3DSA:3.40.50.300] (1-94)
  IPR027417 P-loop containing nucleoside triphosphate hydrolase [SSF52540] (7-85)
  IPR050107 ABC transporter carbohydrate import ATP-binding proteins [PTHR43790] (10-85)

Sequence (99 aa):
MPGRPESCCAIVERIAIHVGIDTSRLQHPVDQLSGGNRHKAFFGKCLERDDIRGLLRDEPTRGVDVGGRAEIHCLLRALVVRGASPLPILMQFRALLTT